Protein AF-A0A4Y2J136-F1 (afdb_monomer)

Foldseek 3Di:
DLVLLVVLLVVLVVLCVVQVQQDEEEEDAAQDDPDPDRQWDDDDNYTYGYPNCLVVNQVNLVVVLVVCVVPVVPDDPVSLVSSLVSNCSSPVPPVVSVVVD

Secondary structure (DSSP, 8-state):
-HHHHHHHHHHHHHHHHH-TT--EEEEE---S--SS--SEEEETTEEEEEHHHHHHHHHHHHHHHHHHHHSGGGS-HHHHHHHHHHHHHH-TT-HHHHTT-

Mean predicted aligned error: 3.88 Å

Structure (mmCIF, N/CA/C/O backbone):
data_AF-A0A4Y2J136-F1
#
_entry.id   AF-A0A4Y2J136-F1
#
loop_
_atom_site.group_PDB
_atom_site.id
_atom_site.type_symbol
_atom_site.label_atom_id
_atom_site.label_alt_id
_atom_site.label_comp_id
_atom_site.label_asym_id
_atom_site.label_entity_id
_atom_site.label_seq_id
_atom_site.pdbx_PDB_ins_code
_atom_site.Cartn_x
_atom_site.Cartn_y
_atom_site.Cartn_z
_atom_site.occupancy
_atom_site.B_iso_or_equiv
_atom_site.auth_seq_id
_atom_site.auth_comp_id
_atom_site.auth_asym_id
_atom_site.auth_atom_id
_atom_site.pdbx_PDB_model_num
ATOM 1 N N . MET A 1 1 ? 10.519 14.063 6.688 1.00 60.16 1 MET A N 1
ATOM 2 C CA . MET A 1 1 ? 10.339 12.630 6.364 1.00 60.16 1 MET A CA 1
ATOM 3 C C . MET A 1 1 ? 8.888 12.340 6.011 1.00 60.16 1 MET A C 1
ATOM 5 O O . MET A 1 1 ? 8.646 11.793 4.947 1.00 60.16 1 MET A O 1
ATOM 9 N N . ASP A 1 2 ? 7.937 12.809 6.817 1.00 79.25 2 ASP A N 1
ATOM 10 C CA . ASP A 1 2 ? 6.490 12.619 6.615 1.00 79.25 2 ASP A CA 1
ATOM 11 C C . ASP A 1 2 ? 5.964 13.028 5.230 1.00 79.25 2 ASP A C 1
ATOM 13 O O . ASP A 1 2 ? 5.236 12.264 4.609 1.00 79.25 2 ASP A O 1
ATOM 17 N N . VAL A 1 3 ? 6.395 14.180 4.702 1.00 86.69 3 VAL A N 1
ATOM 18 C CA . VAL A 1 3 ? 5.955 14.679 3.381 1.00 86.69 3 VAL A CA 1
ATOM 19 C C . VAL A 1 3 ? 6.384 13.749 2.237 1.00 86.69 3 VAL A C 1
ATOM 21 O O . VAL A 1 3 ? 5.652 13.583 1.265 1.00 86.69 3 VAL A O 1
ATOM 24 N N . LEU A 1 4 ? 7.561 13.119 2.344 1.00 90.44 4 LEU A N 1
ATOM 25 C CA . LEU A 1 4 ? 8.043 12.177 1.332 1.00 90.44 4 LEU A CA 1
ATOM 26 C C . LEU A 1 4 ? 7.236 10.877 1.376 1.00 90.44 4 LEU A C 1
ATOM 28 O O . LEU A 1 4 ? 6.783 10.416 0.336 1.00 90.44 4 LEU A O 1
ATOM 32 N N . ALA A 1 5 ? 7.015 10.321 2.569 1.00 93.50 5 ALA A N 1
ATOM 33 C CA . ALA A 1 5 ? 6.209 9.112 2.733 1.00 93.50 5 ALA A CA 1
ATOM 34 C C . ALA A 1 5 ? 4.770 9.318 2.233 1.00 93.50 5 ALA A C 1
ATOM 36 O O . ALA A 1 5 ? 4.237 8.470 1.524 1.00 93.50 5 ALA A O 1
ATOM 37 N N . GLU A 1 6 ? 4.165 10.468 2.534 1.00 93.69 6 GLU A N 1
ATOM 38 C CA . GLU A 1 6 ? 2.833 10.834 2.044 1.00 93.69 6 GLU A CA 1
ATOM 39 C C . GLU A 1 6 ? 2.777 10.920 0.516 1.00 93.69 6 GLU A C 1
ATOM 41 O O . GLU A 1 6 ? 1.857 10.385 -0.103 1.00 93.69 6 GLU A O 1
ATOM 46 N N . ARG A 1 7 ? 3.796 11.525 -0.105 1.00 93.88 7 ARG A N 1
ATOM 47 C CA . ARG A 1 7 ? 3.909 11.582 -1.565 1.00 93.88 7 ARG A CA 1
ATOM 48 C C . ARG A 1 7 ? 4.058 10.192 -2.187 1.00 93.88 7 ARG A C 1
ATOM 50 O O . ARG A 1 7 ? 3.373 9.903 -3.159 1.00 93.88 7 ARG A O 1
ATOM 57 N N . ILE A 1 8 ? 4.895 9.327 -1.614 1.00 95.50 8 ILE A N 1
ATOM 58 C CA . ILE A 1 8 ? 5.087 7.953 -2.110 1.00 95.50 8 ILE A CA 1
ATOM 59 C C . ILE A 1 8 ? 3.781 7.159 -2.018 1.00 95.50 8 ILE A C 1
ATOM 61 O O . ILE A 1 8 ? 3.407 6.475 -2.965 1.00 95.50 8 ILE A O 1
ATOM 65 N N . LEU A 1 9 ? 3.049 7.285 -0.910 1.00 96.00 9 LEU A N 1
ATOM 66 C CA . LEU A 1 9 ? 1.736 6.657 -0.747 1.00 96.00 9 LEU A CA 1
ATOM 67 C C . LEU A 1 9 ? 0.718 7.154 -1.778 1.00 96.00 9 LEU A C 1
ATOM 69 O O . LEU A 1 9 ? -0.075 6.367 -2.300 1.00 96.00 9 LEU A O 1
ATOM 73 N N . LEU A 1 10 ? 0.742 8.453 -2.082 1.00 95.00 10 LEU A N 1
ATOM 74 C CA . LEU A 1 10 ? -0.097 9.040 -3.119 1.00 95.00 10 LEU A CA 1
ATOM 75 C C . LEU A 1 10 ? 0.262 8.488 -4.505 1.00 95.00 10 LEU A C 1
ATOM 77 O O . LEU A 1 10 ? -0.642 8.122 -5.255 1.00 95.00 10 LEU A O 1
ATOM 81 N N . ASP A 1 11 ? 1.550 8.392 -4.828 1.00 95.56 11 ASP A N 1
ATOM 82 C CA . ASP A 1 11 ? 2.034 7.838 -6.095 1.00 95.56 11 ASP A CA 1
ATOM 83 C C . ASP A 1 11 ? 1.672 6.349 -6.229 1.00 95.56 11 ASP A C 1
ATOM 85 O O . ASP A 1 11 ? 1.158 5.932 -7.271 1.00 95.56 11 ASP A O 1
ATOM 89 N N . LEU A 1 12 ? 1.818 5.569 -5.151 1.00 95.94 12 LEU A N 1
ATOM 90 C CA . LEU A 1 12 ? 1.413 4.162 -5.083 1.00 95.94 12 LEU A CA 1
ATOM 91 C C . LEU A 1 12 ? -0.084 4.014 -5.381 1.00 95.94 12 LEU A C 1
ATOM 93 O O . LEU A 1 12 ? -0.484 3.282 -6.285 1.00 95.94 12 LEU A O 1
ATOM 97 N N . ARG A 1 13 ? -0.925 4.782 -4.680 1.00 95.38 13 ARG A N 1
ATOM 98 C CA . ARG A 1 13 ? -2.379 4.791 -4.891 1.00 95.38 13 ARG A CA 1
ATOM 99 C C . ARG A 1 13 ? -2.758 5.208 -6.310 1.00 95.38 13 ARG A C 1
ATOM 101 O O . ARG A 1 13 ? -3.650 4.613 -6.909 1.00 95.38 13 ARG A O 1
ATOM 108 N N . ASN A 1 14 ? -2.115 6.245 -6.838 1.00 95.69 14 ASN A N 1
ATOM 109 C CA . ASN A 1 14 ? -2.383 6.729 -8.188 1.00 95.69 14 ASN A CA 1
ATOM 110 C C . ASN A 1 14 ? -2.001 5.691 -9.244 1.00 95.69 14 ASN A C 1
ATOM 112 O O . ASN A 1 14 ? -2.662 5.625 -10.274 1.00 95.69 14 ASN A O 1
ATOM 116 N N . THR A 1 15 ? -0.978 4.879 -8.986 1.00 96.06 15 THR A N 1
ATOM 117 C CA . THR A 1 15 ? -0.578 3.781 -9.873 1.00 96.06 15 THR A CA 1
ATOM 118 C C . THR A 1 15 ? -1.662 2.705 -9.918 1.00 96.06 15 THR A C 1
ATOM 120 O O . THR A 1 15 ? -2.146 2.407 -11.004 1.00 96.06 15 THR A O 1
ATOM 123 N N . PHE A 1 16 ? -2.178 2.260 -8.765 1.00 95.19 16 PHE A N 1
ATOM 124 C CA . PHE A 1 16 ? -3.338 1.353 -8.712 1.00 95.19 16 PHE A CA 1
ATOM 125 C C . PHE A 1 16 ? -4.603 1.924 -9.371 1.00 95.19 16 PHE A C 1
ATOM 127 O O . PHE A 1 16 ? -5.367 1.191 -9.989 1.00 95.19 16 PHE A O 1
ATOM 134 N N . LYS A 1 17 ? -4.851 3.238 -9.256 1.00 95.00 17 LYS A N 1
ATOM 135 C CA . LYS A 1 17 ? -5.990 3.880 -9.939 1.00 95.00 17 LYS A CA 1
ATOM 136 C C . LYS A 1 17 ? -5.805 3.930 -11.464 1.00 95.00 17 LYS A C 1
ATOM 138 O O . LYS A 1 17 ? -6.798 3.916 -12.184 1.00 95.00 17 LYS A O 1
ATOM 143 N N . LYS A 1 18 ? -4.564 4.051 -11.948 1.00 96.81 18 LYS A N 1
ATOM 144 C CA . LYS A 1 18 ? -4.236 4.131 -13.382 1.00 96.81 18 LYS A CA 1
ATOM 145 C C . LYS A 1 18 ? -4.230 2.764 -14.051 1.00 96.81 18 LYS A C 1
ATOM 147 O O . LYS A 1 18 ? -4.694 2.665 -15.182 1.00 96.81 18 LYS A O 1
ATOM 152 N N . ASP A 1 19 ? -3.709 1.754 -13.365 1.00 97.06 19 ASP A N 1
ATOM 153 C CA . ASP A 1 19 ? -3.651 0.384 -13.853 1.00 97.06 19 ASP A CA 1
ATOM 154 C C . ASP A 1 19 ? -4.427 -0.554 -12.911 1.00 97.06 19 ASP A C 1
ATOM 156 O O . ASP A 1 19 ? -3.897 -0.990 -11.887 1.00 97.06 19 ASP A O 1
ATOM 160 N N . PRO A 1 20 ? -5.698 -0.859 -13.229 1.00 95.88 20 PRO A N 1
ATOM 161 C CA . PRO A 1 20 ? -6.515 -1.769 -12.433 1.00 95.88 20 PRO A CA 1
ATOM 162 C C . PRO A 1 20 ? -6.164 -3.248 -12.655 1.00 95.88 20 PRO A C 1
ATOM 164 O O . PRO A 1 20 ? -6.754 -4.099 -11.994 1.00 95.88 20 PRO A O 1
ATOM 167 N N . LEU A 1 21 ? -5.262 -3.565 -13.591 1.00 97.38 21 LEU A N 1
ATOM 168 C CA . LEU A 1 21 ? -4.863 -4.936 -13.913 1.00 97.38 21 LEU A CA 1
ATOM 169 C C . LEU A 1 21 ? -3.637 -5.397 -13.119 1.00 97.38 21 LEU A C 1
ATOM 171 O O . LEU A 1 21 ? -3.165 -6.503 -13.363 1.00 97.38 21 LEU A O 1
ATOM 175 N N . ILE A 1 22 ? -3.140 -4.580 -12.181 1.00 97.62 22 ILE A N 1
ATOM 176 C CA . ILE A 1 22 ? -1.980 -4.930 -11.361 1.00 97.62 22 ILE A CA 1
ATOM 177 C C . ILE A 1 22 ? -2.210 -6.260 -10.639 1.00 97.62 22 ILE A C 1
ATOM 179 O O . ILE A 1 22 ? -3.177 -6.402 -9.887 1.00 97.62 22 ILE A O 1
ATOM 183 N N . ASP A 1 23 ? -1.296 -7.207 -10.844 1.00 96.75 23 ASP A N 1
ATOM 184 C CA . ASP A 1 23 ? -1.389 -8.578 -10.337 1.00 96.75 23 ASP A CA 1
ATOM 185 C C . ASP A 1 23 ? -0.301 -8.934 -9.312 1.00 96.75 23 ASP A C 1
ATOM 187 O O . ASP A 1 23 ? -0.455 -9.906 -8.571 1.00 96.75 23 ASP A O 1
ATOM 191 N N . GLU A 1 24 ? 0.755 -8.124 -9.210 1.00 96.69 24 GLU A N 1
ATOM 192 C CA . GLU A 1 24 ? 1.911 -8.407 -8.359 1.00 96.69 24 GLU A CA 1
ATOM 193 C C . GLU A 1 24 ? 2.471 -7.142 -7.693 1.00 96.69 24 GLU A C 1
ATOM 195 O O . GLU A 1 24 ? 2.556 -6.075 -8.311 1.00 96.69 24 GLU A O 1
ATOM 200 N N . PHE A 1 25 ? 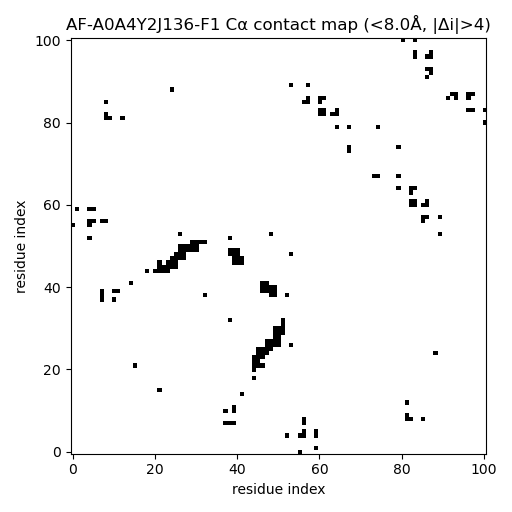2.878 -7.282 -6.427 1.00 97.31 25 PHE A N 1
ATOM 201 C CA . PHE A 1 25 ? 3.596 -6.273 -5.649 1.00 97.31 25 PHE A CA 1
ATOM 202 C C . PHE A 1 25 ? 4.919 -6.855 -5.139 1.00 97.31 25 PHE A C 1
ATOM 204 O O . PHE A 1 25 ? 4.907 -7.926 -4.536 1.00 97.31 25 PHE A O 1
ATOM 211 N N . ASP A 1 26 ? 6.027 -6.129 -5.314 1.00 96.69 26 ASP A N 1
ATOM 212 C CA . ASP A 1 26 ? 7.353 -6.543 -4.829 1.00 96.69 26 ASP A CA 1
ATOM 213 C C . ASP A 1 26 ? 8.153 -5.381 -4.195 1.00 96.69 26 ASP A C 1
ATOM 215 O O . ASP A 1 26 ? 7.788 -4.202 -4.288 1.00 96.69 26 ASP A O 1
ATOM 219 N N . VAL A 1 27 ? 9.270 -5.700 -3.541 1.00 96.19 27 VAL A N 1
ATOM 220 C CA . VAL A 1 27 ? 10.246 -4.739 -3.016 1.00 96.19 27 VAL A CA 1
ATOM 221 C C . VAL A 1 27 ? 11.585 -4.930 -3.725 1.00 96.19 27 VAL A C 1
ATOM 223 O O . VAL A 1 27 ? 12.255 -5.950 -3.577 1.00 96.19 27 VAL A O 1
ATOM 226 N N . LEU A 1 28 ? 12.016 -3.913 -4.472 1.00 94.62 28 LEU A N 1
ATOM 227 C CA . LEU A 1 28 ? 13.282 -3.946 -5.199 1.00 94.62 28 LEU A CA 1
ATOM 228 C C . LEU A 1 28 ? 14.458 -3.624 -4.265 1.00 94.62 28 LEU A C 1
ATOM 230 O O . LEU A 1 28 ? 14.404 -2.606 -3.567 1.00 94.62 28 LEU A O 1
ATOM 234 N N . PRO A 1 29 ? 15.557 -4.405 -4.300 1.00 92.12 29 PRO A N 1
ATOM 235 C CA . PRO A 1 29 ? 16.730 -4.204 -3.449 1.00 92.12 29 PRO A CA 1
ATOM 236 C C . PRO A 1 29 ? 17.579 -3.016 -3.935 1.00 92.12 29 PRO A C 1
ATOM 238 O O . PRO A 1 29 ? 18.678 -3.170 -4.466 1.00 92.12 29 PRO A O 1
ATOM 241 N N . VAL A 1 30 ? 17.047 -1.806 -3.771 1.00 89.31 30 VAL A N 1
ATOM 242 C CA . VAL A 1 30 ? 17.706 -0.534 -4.082 1.00 89.31 30 VAL A CA 1
ATOM 243 C C . VAL A 1 30 ? 17.980 0.182 -2.765 1.00 89.31 30 VAL A C 1
ATOM 245 O O . VAL A 1 30 ? 17.062 0.660 -2.100 1.00 89.31 30 VAL A O 1
ATOM 248 N N . HIS A 1 31 ? 19.255 0.237 -2.380 1.00 76.62 31 HIS A N 1
ATOM 249 C CA . HIS A 1 31 ? 19.665 0.697 -1.049 1.00 76.62 31 HIS A CA 1
ATOM 250 C C . HIS A 1 31 ? 19.784 2.221 -0.911 1.00 76.62 31 HIS A C 1
ATOM 252 O O . HIS A 1 31 ? 19.730 2.732 0.205 1.00 76.62 31 HIS A O 1
ATOM 258 N N . GLU A 1 32 ? 19.914 2.959 -2.017 1.00 75.25 32 GLU A N 1
ATOM 259 C CA . GLU A 1 32 ? 20.029 4.421 -2.007 1.00 75.25 32 GLU A CA 1
ATOM 260 C C . GLU A 1 32 ? 19.231 5.049 -3.151 1.00 75.25 32 GLU A C 1
ATOM 262 O O . GLU A 1 32 ? 19.163 4.505 -4.255 1.00 75.25 32 GLU A O 1
ATOM 267 N N . SER A 1 33 ? 18.655 6.230 -2.907 1.00 74.62 33 SER A N 1
ATOM 268 C CA . SER A 1 33 ? 17.960 6.986 -3.946 1.00 74.62 33 SER A CA 1
ATOM 269 C C . SER A 1 33 ? 18.978 7.527 -4.955 1.00 74.62 33 SER A C 1
ATOM 271 O O . SER A 1 33 ? 19.630 8.545 -4.716 1.00 74.62 33 SER A O 1
ATOM 273 N N . VAL A 1 34 ? 19.109 6.865 -6.104 1.00 68.00 34 VAL A N 1
ATOM 274 C CA . VAL A 1 34 ? 20.108 7.225 -7.131 1.00 68.00 34 VAL A CA 1
ATOM 275 C C . VAL A 1 34 ? 19.719 8.511 -7.892 1.00 68.00 34 VAL A C 1
ATOM 277 O O . VAL A 1 34 ? 20.515 9.072 -8.641 1.00 68.00 34 VAL A O 1
ATOM 280 N N . SER A 1 35 ? 18.486 9.014 -7.725 1.00 68.44 35 SER A N 1
ATOM 281 C CA . SER A 1 35 ? 17.992 10.239 -8.379 1.00 68.44 35 SER A CA 1
ATOM 282 C C . SER A 1 35 ? 16.701 10.772 -7.734 1.00 68.44 35 SER A C 1
ATOM 284 O O . SER A 1 35 ? 16.096 10.095 -6.910 1.00 68.44 35 SER A O 1
ATOM 286 N N . ASN A 1 36 ? 16.219 11.948 -8.162 1.00 74.44 36 ASN A N 1
ATOM 287 C CA . ASN A 1 36 ? 14.899 12.508 -7.803 1.00 74.44 36 ASN A CA 1
ATOM 288 C C . ASN A 1 36 ? 13.711 11.745 -8.445 1.00 74.44 36 ASN A C 1
ATOM 290 O O . ASN A 1 36 ? 12.727 12.355 -8.871 1.00 74.44 36 ASN A O 1
ATOM 294 N N . LYS A 1 37 ? 13.811 10.420 -8.575 1.00 81.12 37 LYS A N 1
ATOM 295 C CA . LYS A 1 37 ? 12.754 9.567 -9.125 1.00 81.12 37 LYS A CA 1
ATOM 296 C C . LYS A 1 37 ? 11.825 9.080 -8.016 1.00 81.12 37 LYS A C 1
ATOM 298 O O . LYS A 1 37 ? 12.208 8.997 -6.853 1.00 81.12 37 LYS A O 1
ATOM 303 N N . CYS A 1 38 ? 10.579 8.804 -8.389 1.00 87.31 38 CYS A N 1
ATOM 304 C CA . CYS A 1 38 ? 9.622 8.177 -7.489 1.00 87.31 38 CYS A CA 1
ATOM 305 C C . CYS A 1 38 ? 10.068 6.726 -7.223 1.00 87.31 38 CYS A C 1
ATOM 307 O O . CYS A 1 38 ? 10.366 6.034 -8.196 1.00 87.31 38 CYS A O 1
ATOM 309 N N . PRO A 1 39 ? 10.093 6.254 -5.962 1.00 93.88 39 PRO A N 1
ATOM 310 C CA . PRO A 1 39 ? 10.452 4.870 -5.640 1.00 93.88 39 PRO A CA 1
ATOM 311 C C . PRO A 1 39 ? 9.351 3.855 -5.971 1.00 93.88 39 PRO A C 1
ATOM 313 O O . PRO A 1 39 ? 9.533 2.668 -5.72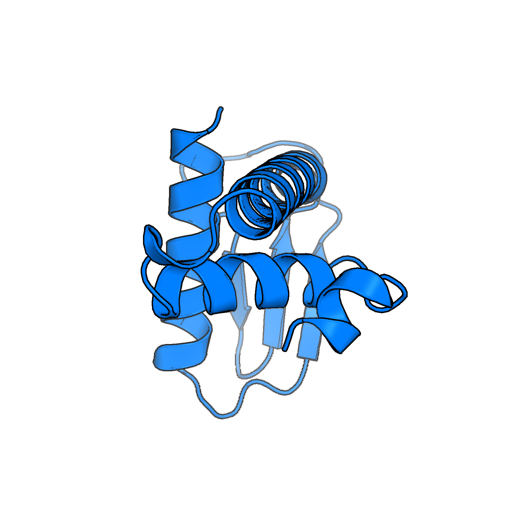6 1.00 93.88 39 PRO A O 1
ATOM 316 N N . VAL A 1 40 ? 8.199 4.311 -6.474 1.00 95.94 40 VAL A N 1
ATOM 317 C CA . VAL A 1 40 ? 7.139 3.449 -7.001 1.00 95.94 40 VAL A CA 1
ATOM 318 C C . VAL A 1 40 ? 7.485 3.111 -8.446 1.00 95.94 40 VAL A C 1
ATOM 320 O O . VAL A 1 40 ? 7.411 3.970 -9.328 1.00 95.94 40 VAL A O 1
ATOM 323 N N . ILE A 1 41 ? 7.866 1.861 -8.680 1.00 95.62 41 ILE A N 1
ATOM 324 C CA . ILE A 1 41 ? 8.191 1.330 -10.000 1.00 95.62 41 ILE A CA 1
ATOM 325 C C . ILE A 1 41 ? 6.970 0.589 -10.531 1.00 95.62 41 ILE A C 1
ATOM 327 O O . ILE A 1 41 ? 6.406 -0.255 -9.844 1.00 95.62 41 ILE A O 1
ATOM 331 N N . HIS A 1 42 ? 6.555 0.909 -11.752 1.00 96.62 42 HIS A N 1
ATOM 332 C CA . HIS A 1 42 ? 5.444 0.254 -12.437 1.00 96.62 42 HIS A CA 1
ATOM 333 C C . HIS A 1 42 ? 5.916 -0.189 -13.817 1.00 96.62 42 HIS A C 1
ATOM 335 O O . HIS A 1 42 ? 6.399 0.635 -14.597 1.00 96.62 42 HIS A O 1
ATOM 341 N N . VAL A 1 43 ? 5.836 -1.493 -14.079 1.00 95.56 43 VAL A N 1
ATOM 342 C CA . VAL A 1 43 ? 6.225 -2.116 -15.351 1.00 95.56 43 VAL A CA 1
ATOM 343 C C 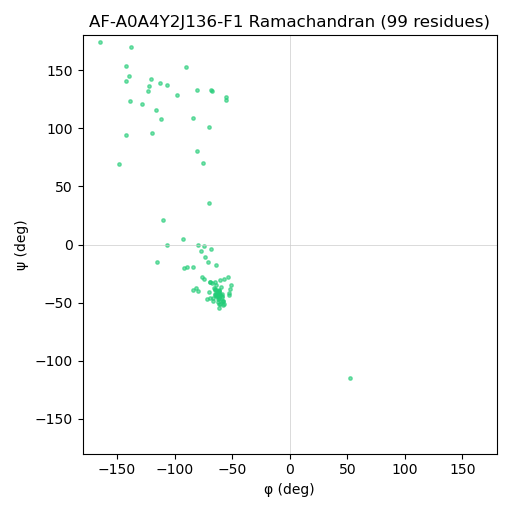. VAL A 1 43 ? 5.177 -3.167 -15.695 1.00 95.56 43 VAL A C 1
ATOM 345 O O . VAL A 1 43 ? 4.924 -4.074 -14.904 1.00 95.56 43 VAL A O 1
ATOM 348 N N . ASP A 1 44 ? 4.567 -3.038 -16.873 1.00 95.12 44 ASP A N 1
ATOM 349 C CA . ASP A 1 44 ? 3.400 -3.821 -17.292 1.00 95.12 44 ASP A CA 1
ATOM 350 C C . ASP A 1 44 ? 2.281 -3.762 -16.236 1.00 95.12 44 ASP A C 1
ATOM 352 O O . ASP A 1 44 ? 1.767 -2.681 -15.971 1.00 95.12 44 ASP A O 1
ATOM 356 N N . HIS A 1 45 ? 1.938 -4.890 -15.611 1.00 96.81 45 HIS A N 1
ATOM 357 C CA . HIS A 1 45 ? 0.943 -5.003 -14.535 1.00 96.81 45 HIS A CA 1
ATOM 358 C C . HIS A 1 45 ? 1.578 -5.309 -13.172 1.00 96.81 45 HIS A C 1
ATOM 360 O O . HIS A 1 45 ? 0.928 -5.801 -12.255 1.00 96.81 45 HIS A O 1
ATOM 366 N N . LYS A 1 46 ? 2.868 -5.010 -13.018 1.00 97.38 46 LYS A N 1
ATOM 367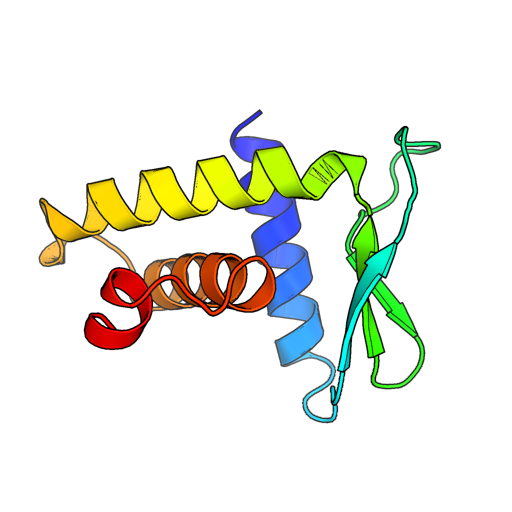 C CA . LYS A 1 46 ? 3.604 -5.233 -11.773 1.00 97.38 46 LYS A CA 1
ATOM 368 C C . LYS A 1 46 ? 3.985 -3.908 -11.157 1.00 97.38 46 LYS A C 1
ATOM 370 O O . LYS A 1 46 ? 4.417 -2.982 -11.852 1.00 97.38 46 LYS A O 1
ATOM 375 N N . ILE A 1 47 ? 3.852 -3.828 -9.843 1.00 97.56 47 ILE A N 1
ATOM 376 C CA . ILE A 1 47 ? 4.262 -2.662 -9.075 1.00 97.56 47 ILE A CA 1
ATOM 377 C C . ILE A 1 47 ? 5.319 -3.068 -8.055 1.00 97.56 47 ILE A C 1
ATOM 379 O O . ILE A 1 47 ? 5.256 -4.143 -7.470 1.00 97.56 47 ILE A O 1
ATOM 383 N N . ALA A 1 48 ? 6.300 -2.209 -7.824 1.00 96.88 48 ALA A N 1
ATOM 384 C CA . ALA A 1 48 ? 7.291 -2.443 -6.794 1.00 96.88 48 ALA A CA 1
ATOM 385 C C . ALA A 1 48 ? 7.680 -1.158 -6.069 1.00 96.88 48 ALA A C 1
ATOM 387 O O . ALA A 1 48 ? 7.587 -0.059 -6.623 1.00 96.88 48 ALA A O 1
ATOM 388 N N . LEU A 1 49 ? 8.125 -1.302 -4.823 1.00 96.62 49 LEU A N 1
ATOM 389 C CA . LEU A 1 49 ? 8.748 -0.225 -4.056 1.00 96.62 49 LEU A CA 1
ATOM 390 C C . LEU A 1 49 ? 10.252 -0.450 -3.948 1.00 96.62 49 LEU A C 1
ATOM 392 O O . LEU A 1 49 ? 10.704 -1.552 -3.662 1.00 96.62 49 LEU A O 1
ATOM 396 N N . GLU A 1 50 ? 11.039 0.605 -4.111 1.00 95.38 50 GLU 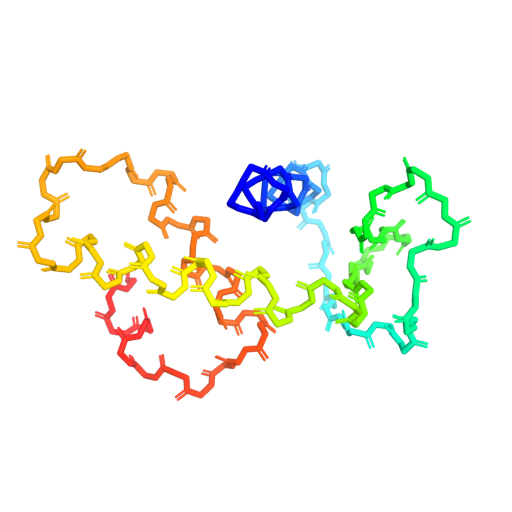A N 1
ATOM 397 C CA . GLU A 1 50 ? 12.463 0.561 -3.769 1.00 95.38 50 GLU A CA 1
ATOM 398 C C . GLU A 1 50 ? 12.660 0.429 -2.242 1.00 95.38 50 GLU A C 1
ATOM 400 O O . GLU A 1 50 ? 12.057 1.175 -1.461 1.00 95.38 50 GLU A O 1
ATOM 405 N N . ASP A 1 51 ? 13.525 -0.496 -1.812 1.00 94.81 51 ASP A N 1
ATOM 406 C CA . ASP A 1 51 ? 13.744 -0.879 -0.404 1.00 94.81 51 ASP A CA 1
ATOM 407 C C . ASP A 1 51 ? 14.035 0.310 0.526 1.00 94.81 51 ASP A C 1
ATOM 409 O O . ASP A 1 51 ? 13.454 0.416 1.611 1.00 94.81 51 ASP A O 1
ATOM 413 N N . TRP A 1 52 ? 14.849 1.274 0.078 1.00 93.31 52 TRP A N 1
ATOM 414 C CA . TRP A 1 52 ? 15.213 2.447 0.882 1.00 93.31 52 TRP A CA 1
ATOM 415 C C . TRP A 1 52 ? 13.999 3.220 1.423 1.00 93.31 52 TRP A C 1
ATOM 417 O O . TRP A 1 52 ? 14.087 3.851 2.481 1.00 93.31 52 TRP A O 1
ATOM 427 N N . CYS A 1 53 ? 12.853 3.184 0.730 1.00 93.69 53 CYS A N 1
ATOM 428 C CA . CYS A 1 53 ? 11.656 3.911 1.145 1.00 93.69 53 CYS A CA 1
ATOM 429 C C . CYS A 1 53 ? 10.706 3.084 2.025 1.00 93.69 53 CYS A C 1
ATOM 431 O O . CYS A 1 53 ? 9.913 3.670 2.771 1.00 93.69 53 CYS A O 1
ATOM 433 N N . VAL A 1 54 ? 10.806 1.749 1.998 1.00 95.44 54 VAL A N 1
ATOM 434 C CA . VAL A 1 54 ? 9.838 0.822 2.611 1.00 95.44 54 VAL A CA 1
ATOM 435 C C . VAL A 1 54 ? 9.676 1.094 4.098 1.00 95.44 54 VAL A C 1
ATOM 437 O O . VAL A 1 54 ? 8.560 1.317 4.570 1.00 95.44 54 VAL A O 1
ATOM 440 N N . LYS A 1 55 ? 10.783 1.175 4.846 1.00 94.38 55 LYS A N 1
ATOM 441 C CA . LYS A 1 55 ? 10.741 1.453 6.291 1.00 94.38 55 LYS A CA 1
ATOM 442 C C . LYS A 1 55 ? 10.052 2.784 6.598 1.00 94.38 55 LYS A C 1
ATOM 444 O O . LYS A 1 55 ? 9.266 2.871 7.542 1.00 94.38 55 LYS A O 1
ATOM 449 N N . HIS A 1 56 ? 10.339 3.823 5.817 1.00 93.31 56 HIS A N 1
ATOM 450 C CA . HIS A 1 56 ? 9.777 5.156 6.029 1.00 93.31 56 HIS A CA 1
ATOM 451 C C . HIS A 1 56 ? 8.277 5.198 5.725 1.00 93.31 56 HIS A C 1
ATOM 453 O O . HIS A 1 56 ? 7.506 5.723 6.531 1.00 93.31 56 HIS A O 1
ATOM 459 N N . VAL A 1 57 ? 7.866 4.608 4.600 1.00 96.06 57 VAL A N 1
ATOM 460 C CA . VAL A 1 57 ? 6.461 4.494 4.187 1.00 96.06 57 VAL A CA 1
ATOM 461 C C . VAL A 1 57 ? 5.669 3.671 5.198 1.00 96.06 57 VAL A C 1
ATOM 463 O O . VAL A 1 57 ? 4.614 4.115 5.657 1.00 96.06 57 VAL A O 1
ATOM 466 N N . TYR A 1 58 ? 6.205 2.519 5.606 1.00 97.12 58 TYR A N 1
ATOM 467 C CA . TYR A 1 58 ? 5.563 1.623 6.561 1.00 97.12 58 TYR A CA 1
ATOM 468 C C . TYR A 1 58 ? 5.345 2.297 7.917 1.00 97.12 58 TYR A C 1
ATOM 470 O O . TYR A 1 58 ? 4.220 2.336 8.413 1.00 97.12 58 TYR A O 1
ATOM 478 N N . VAL A 1 59 ? 6.390 2.898 8.504 1.00 96.50 59 VAL A N 1
ATOM 479 C CA . VAL A 1 59 ? 6.281 3.581 9.806 1.00 96.50 59 VAL A CA 1
ATOM 480 C C . VAL A 1 59 ? 5.302 4.753 9.737 1.00 96.50 59 VAL A C 1
ATOM 482 O O . VAL A 1 59 ? 4.494 4.926 10.654 1.00 96.50 59 VAL A O 1
ATOM 485 N N . TYR A 1 60 ? 5.323 5.533 8.652 1.00 96.44 60 TYR A N 1
ATOM 486 C CA . TYR A 1 60 ? 4.373 6.627 8.462 1.00 96.44 60 TYR A CA 1
ATOM 487 C C . TYR A 1 60 ? 2.932 6.103 8.408 1.00 96.44 60 TYR A C 1
ATOM 489 O O . TYR A 1 60 ? 2.108 6.523 9.224 1.00 96.44 60 TYR A O 1
ATOM 497 N N . ALA A 1 61 ? 2.634 5.144 7.525 1.00 96.75 61 ALA A N 1
ATOM 498 C CA . ALA A 1 61 ? 1.294 4.574 7.382 1.00 96.75 61 ALA A CA 1
ATOM 499 C C . ALA A 1 61 ? 0.799 3.948 8.696 1.00 96.75 61 ALA A C 1
ATOM 501 O O . ALA A 1 61 ? -0.319 4.226 9.138 1.00 96.75 61 ALA A O 1
ATOM 502 N N . TYR A 1 62 ? 1.662 3.189 9.378 1.00 96.06 62 TYR A N 1
ATOM 503 C CA . TYR A 1 62 ? 1.363 2.574 10.670 1.00 96.06 62 TYR A CA 1
ATOM 504 C C . TYR A 1 62 ? 1.048 3.632 11.740 1.00 96.06 62 TYR A C 1
ATOM 506 O O . TYR A 1 62 ? 0.037 3.538 12.439 1.00 96.06 62 TYR A O 1
ATOM 514 N N . SER A 1 63 ? 1.849 4.701 11.831 1.00 95.25 63 SER A N 1
ATOM 515 C CA . SER A 1 63 ? 1.612 5.794 12.787 1.00 95.25 63 SER A CA 1
ATOM 516 C C . SER A 1 63 ? 0.269 6.500 12.550 1.00 95.25 63 SER A C 1
ATOM 518 O O . SER A 1 63 ? -0.462 6.790 13.504 1.00 95.25 63 SER A O 1
ATOM 520 N N . LYS A 1 64 ? -0.098 6.718 11.280 1.00 95.19 64 LYS A N 1
ATOM 521 C CA . LYS A 1 64 ? -1.363 7.349 10.889 1.00 95.19 64 LYS A CA 1
ATOM 522 C C . LYS A 1 64 ? -2.560 6.445 11.165 1.00 95.19 64 LYS A C 1
ATOM 524 O O . LYS A 1 64 ? -3.552 6.923 11.713 1.00 95.19 64 LYS A O 1
ATOM 529 N N . PHE A 1 65 ? -2.446 5.145 10.899 1.00 95.56 65 PHE A N 1
ATOM 530 C CA . PHE A 1 65 ? -3.471 4.161 11.249 1.00 95.56 65 PHE A CA 1
ATOM 531 C C . PHE A 1 65 ? -3.755 4.125 12.762 1.00 95.56 65 PHE A C 1
ATOM 533 O O . PHE A 1 65 ? -4.911 4.170 13.186 1.00 95.56 65 PHE A O 1
ATOM 540 N N . PHE A 1 66 ? -2.725 4.131 13.614 1.00 92.81 66 PHE A N 1
ATOM 541 C CA . PHE A 1 66 ? -2.942 4.169 15.067 1.00 92.81 66 PHE A CA 1
ATOM 542 C C . PHE A 1 66 ? -3.499 5.510 15.559 1.00 92.81 66 PHE A C 1
ATOM 544 O O . PHE A 1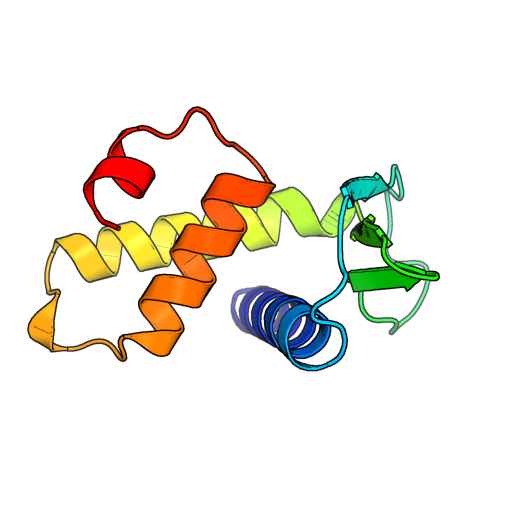 66 ? -4.269 5.539 16.524 1.00 92.81 66 PHE A O 1
ATOM 551 N N . ALA A 1 67 ? -3.145 6.620 14.907 1.00 92.06 67 ALA A N 1
ATOM 552 C CA . ALA A 1 67 ? -3.759 7.916 15.183 1.00 92.06 67 ALA A CA 1
ATOM 553 C C . ALA A 1 67 ? -5.252 7.9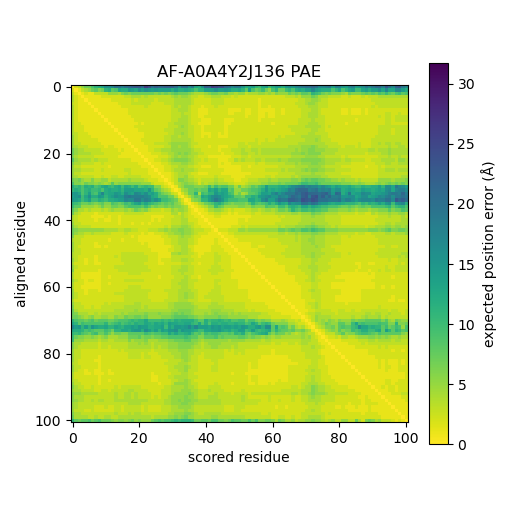20 14.809 1.00 92.06 67 ALA A C 1
ATOM 555 O O . ALA A 1 67 ? -6.075 8.385 15.601 1.00 92.06 67 ALA A O 1
ATOM 556 N N . TRP A 1 68 ? -5.599 7.336 13.656 1.00 93.12 68 TRP A N 1
ATOM 557 C CA . TRP A 1 68 ? -6.979 7.127 13.215 1.00 93.12 68 TRP A CA 1
ATOM 558 C C . TRP A 1 68 ? -7.781 6.300 14.211 1.00 93.12 68 TRP A C 1
ATOM 560 O O . TRP A 1 68 ? -8.845 6.733 14.644 1.00 93.12 68 TRP A O 1
ATOM 570 N N . ARG A 1 69 ? -7.239 5.163 14.661 1.00 89.44 69 ARG A N 1
ATOM 571 C CA . ARG A 1 69 ? -7.927 4.249 15.587 1.00 89.44 69 ARG A CA 1
ATOM 572 C C . ARG A 1 69 ? -8.349 4.928 16.895 1.00 89.44 69 ARG A C 1
ATOM 574 O O . ARG A 1 69 ? -9.354 4.557 17.489 1.00 89.44 69 ARG A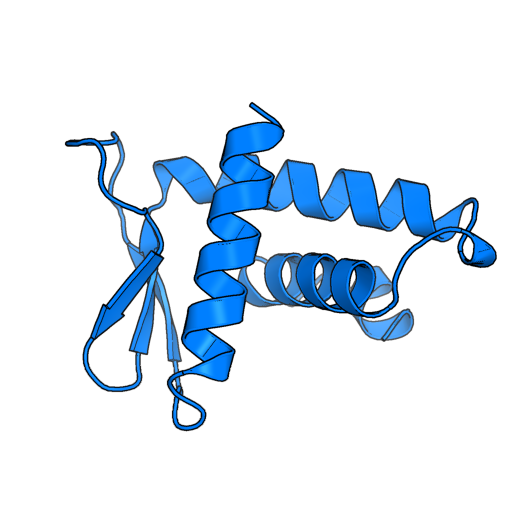 O 1
ATOM 581 N N . LYS A 1 70 ? -7.604 5.947 17.339 1.00 89.19 70 LYS A N 1
ATOM 582 C CA . LYS A 1 70 ? -7.949 6.749 18.526 1.00 89.19 70 LYS A CA 1
ATOM 583 C C . LYS A 1 70 ? -9.079 7.753 18.265 1.00 89.19 70 LYS A C 1
ATOM 585 O O . LYS A 1 70 ? -9.752 8.149 19.214 1.00 89.19 70 LYS A O 1
ATOM 590 N N . LYS A 1 71 ? -9.244 8.232 17.025 1.00 87.38 71 LYS A N 1
ATOM 591 C CA . LYS A 1 71 ? -10.188 9.299 16.633 1.00 87.38 71 LYS A CA 1
ATOM 592 C C . LYS A 1 71 ? -10.703 9.092 15.190 1.00 87.38 71 LYS A C 1
ATOM 594 O O . LYS A 1 71 ? -10.369 9.894 14.315 1.00 87.38 71 LYS A O 1
ATOM 599 N N . PRO A 1 72 ? -11.532 8.064 14.930 1.00 77.75 72 PRO A N 1
ATOM 600 C CA . PRO A 1 72 ? -11.852 7.635 13.565 1.00 77.75 72 PRO A CA 1
ATOM 601 C C . PRO A 1 72 ? -12.681 8.658 12.773 1.00 77.75 72 PRO A C 1
ATOM 603 O O . PRO A 1 72 ? -12.462 8.839 11.581 1.00 77.75 72 PRO A O 1
ATOM 606 N N . TYR A 1 73 ? -13.568 9.403 13.439 1.00 75.56 73 TYR A N 1
ATOM 607 C CA . TYR A 1 73 ? -14.530 10.328 12.813 1.00 75.56 73 TYR A CA 1
ATOM 608 C C . TYR A 1 73 ? -13.919 11.580 12.156 1.00 75.56 73 TYR A C 1
ATOM 610 O O . TYR A 1 73 ? -14.651 12.409 11.626 1.00 75.56 73 TYR A O 1
ATOM 618 N N . LYS A 1 74 ? -12.599 11.782 12.257 1.00 78.88 74 LYS A N 1
ATOM 619 C CA . LYS A 1 74 ? -11.918 13.008 11.799 1.00 78.88 74 LYS A CA 1
ATOM 620 C C . LYS A 1 74 ? -11.096 12.834 10.526 1.00 78.88 74 LYS A C 1
ATOM 622 O O . LYS A 1 74 ? -10.452 13.790 10.106 1.00 78.88 74 LYS A O 1
ATOM 627 N N . ILE A 1 75 ? -11.049 11.633 9.964 1.00 82.56 75 ILE A N 1
ATOM 628 C CA . ILE A 1 75 ? -10.107 11.305 8.896 1.00 82.56 75 ILE A CA 1
ATOM 629 C C . ILE A 1 75 ? -10.872 10.834 7.672 1.00 82.56 75 ILE A C 1
ATOM 631 O O . ILE A 1 75 ? -11.803 10.041 7.779 1.00 82.56 75 ILE A O 1
ATOM 635 N N . ASP A 1 76 ? -10.437 11.335 6.523 1.00 87.19 76 ASP A N 1
ATOM 636 C CA . ASP A 1 76 ? -10.931 10.946 5.211 1.00 87.19 76 ASP A CA 1
ATOM 637 C C . ASP A 1 76 ? -10.818 9.418 5.001 1.00 87.19 76 ASP A C 1
ATOM 639 O O . ASP A 1 76 ? -9.724 8.860 5.170 1.00 87.19 76 ASP A O 1
ATOM 643 N N . PRO A 1 77 ? -11.915 8.729 4.626 1.00 88.38 77 PRO A N 1
ATOM 644 C CA . PRO A 1 77 ? -11.887 7.316 4.263 1.00 88.38 77 PRO A CA 1
ATOM 645 C C . PRO A 1 77 ? -10.819 6.965 3.221 1.00 88.38 77 PRO A C 1
ATOM 647 O O . PRO A 1 77 ? -10.205 5.900 3.321 1.00 88.38 77 PRO A O 1
ATOM 650 N N . GLU A 1 78 ? -10.528 7.849 2.256 1.00 90.00 78 GLU A N 1
ATOM 651 C CA . GLU A 1 78 ? -9.470 7.574 1.275 1.00 90.00 78 GLU A CA 1
ATOM 652 C C . GLU A 1 78 ? -8.079 7.498 1.925 1.00 90.00 78 GLU A C 1
ATOM 654 O O . GLU A 1 78 ? -7.259 6.653 1.548 1.00 90.00 78 GLU A O 1
ATOM 659 N N . CYS A 1 79 ? -7.800 8.354 2.911 1.00 90.81 79 CYS A N 1
ATOM 660 C CA . CYS A 1 79 ? -6.547 8.328 3.665 1.00 90.81 79 CYS A CA 1
ATOM 661 C C . CYS A 1 79 ? -6.418 7.028 4.465 1.00 90.81 79 CYS A C 1
ATOM 663 O O . CYS A 1 79 ? -5.366 6.388 4.434 1.00 90.81 79 CYS A O 1
ATOM 665 N N . PHE A 1 80 ? -7.503 6.594 5.112 1.00 93.31 80 PHE A N 1
ATOM 666 C CA . PHE A 1 80 ? -7.555 5.310 5.811 1.00 93.31 80 PHE A CA 1
ATOM 667 C C . PHE A 1 80 ? -7.249 4.132 4.871 1.00 93.31 80 PHE A C 1
ATOM 669 O O . PHE A 1 80 ? -6.384 3.305 5.176 1.00 93.31 80 PHE A O 1
ATOM 676 N N . LEU A 1 81 ? -7.896 4.077 3.703 1.00 94.25 81 LEU A N 1
ATOM 677 C CA . LEU A 1 81 ? -7.646 3.026 2.712 1.00 94.25 81 LEU A CA 1
ATOM 678 C C . LEU A 1 81 ? -6.198 3.040 2.218 1.00 94.25 81 LEU A C 1
ATOM 680 O O . LEU A 1 81 ? -5.591 1.981 2.085 1.00 94.25 81 LEU A O 1
ATOM 684 N N . THR A 1 82 ? -5.627 4.229 2.015 1.00 95.31 82 THR A N 1
ATOM 685 C CA . THR A 1 82 ? -4.235 4.400 1.575 1.00 95.31 82 THR A CA 1
ATOM 686 C C . THR A 1 82 ? -3.253 3.824 2.594 1.00 95.31 82 THR A C 1
ATOM 688 O O . THR A 1 82 ? -2.377 3.038 2.233 1.00 95.31 82 THR A O 1
ATOM 691 N N . TRP A 1 83 ? -3.409 4.171 3.875 1.00 96.06 83 TRP A N 1
ATOM 692 C CA . TRP A 1 83 ? -2.518 3.680 4.929 1.00 96.06 83 TRP A CA 1
ATOM 693 C C . TRP A 1 83 ? -2.661 2.178 5.137 1.00 96.06 83 TRP A C 1
ATOM 695 O O . TRP A 1 83 ? -1.659 1.474 5.201 1.00 96.06 83 TRP A O 1
ATOM 705 N N . THR A 1 84 ? -3.895 1.679 5.202 1.00 96.81 84 THR A N 1
ATOM 706 C CA . THR A 1 84 ? -4.142 0.245 5.393 1.00 96.81 84 THR A CA 1
ATOM 707 C C . THR A 1 84 ? -3.669 -0.587 4.201 1.00 96.81 84 THR A C 1
ATOM 709 O O . THR A 1 84 ? -3.076 -1.636 4.422 1.00 96.81 84 THR A O 1
ATOM 712 N N . SER A 1 85 ? -3.824 -0.107 2.958 1.00 96.31 85 SER A N 1
ATOM 713 C CA . SER A 1 85 ? -3.279 -0.781 1.765 1.00 96.31 85 SER A CA 1
ATOM 714 C C . SER A 1 85 ? -1.769 -0.891 1.861 1.00 96.31 85 SER A C 1
ATOM 716 O O . SER A 1 85 ? -1.229 -1.975 1.702 1.00 96.31 85 SER A O 1
ATOM 718 N N . ALA A 1 86 ? -1.085 0.219 2.142 1.00 97.06 86 ALA A N 1
ATOM 719 C CA . ALA A 1 86 ? 0.370 0.226 2.187 1.00 97.06 86 ALA A CA 1
ATOM 720 C C . ALA A 1 86 ? 0.931 -0.664 3.302 1.00 97.06 86 ALA A C 1
ATOM 722 O O . ALA A 1 86 ? 1.919 -1.357 3.080 1.00 97.06 86 ALA A O 1
ATOM 723 N N . ILE A 1 87 ? 0.293 -0.683 4.479 1.00 97.69 87 ILE A N 1
ATOM 724 C CA . ILE A 1 87 ? 0.697 -1.583 5.566 1.00 97.69 87 ILE A CA 1
ATOM 725 C C . ILE A 1 87 ? 0.566 -3.041 5.124 1.00 97.69 87 ILE A C 1
ATOM 727 O O . ILE A 1 87 ? 1.508 -3.798 5.319 1.00 97.69 87 ILE A O 1
ATOM 731 N N . LEU A 1 88 ? -0.561 -3.417 4.513 1.00 97.44 88 LEU A N 1
ATOM 732 C CA . LEU A 1 88 ? -0.843 -4.803 4.132 1.00 97.44 88 LEU A CA 1
ATOM 733 C C . LEU A 1 88 ? -0.057 -5.277 2.904 1.00 97.44 88 LEU A C 1
ATOM 735 O O . LEU A 1 88 ? 0.270 -6.454 2.831 1.00 97.44 88 LEU A O 1
ATOM 739 N N . LEU A 1 89 ? 0.278 -4.378 1.974 1.00 96.81 89 LEU A N 1
ATOM 740 C CA . LEU A 1 89 ? 1.179 -4.678 0.856 1.00 96.81 89 LEU A CA 1
ATOM 741 C C . LEU A 1 89 ? 2.597 -4.996 1.350 1.00 96.81 89 LEU A C 1
ATOM 743 O O . LEU A 1 89 ? 3.244 -5.891 0.825 1.00 96.81 89 LEU A O 1
ATOM 747 N N . ILE A 1 90 ? 3.074 -4.274 2.371 1.00 97.12 90 ILE A N 1
ATOM 748 C CA . ILE A 1 90 ? 4.428 -4.450 2.923 1.00 97.12 90 ILE A CA 1
ATOM 749 C C . ILE A 1 90 ? 4.479 -5.592 3.950 1.00 97.12 90 ILE A C 1
ATOM 751 O O . ILE A 1 90 ? 5.467 -6.316 4.023 1.00 97.12 90 ILE A O 1
ATOM 755 N N . ASN A 1 91 ? 3.447 -5.731 4.782 1.00 96.69 91 ASN A N 1
ATOM 756 C CA . ASN A 1 91 ? 3.360 -6.749 5.822 1.00 96.69 91 ASN A CA 1
ATOM 757 C C . ASN A 1 91 ? 1.916 -7.279 5.934 1.00 96.69 91 ASN A C 1
ATOM 759 O O . ASN A 1 91 ? 1.099 -6.696 6.660 1.00 96.69 91 ASN A O 1
ATOM 763 N N . PRO A 1 92 ? 1.588 -8.383 5.242 1.00 96.00 92 PRO A N 1
ATOM 764 C CA . PRO A 1 92 ? 0.233 -8.931 5.218 1.00 96.00 92 PRO A CA 1
ATOM 765 C C . PRO A 1 92 ? -0.200 -9.568 6.548 1.00 96.00 92 PRO A C 1
ATOM 767 O O . PRO A 1 92 ? -1.396 -9.740 6.768 1.00 96.00 92 PRO A O 1
ATOM 770 N N . GLU A 1 93 ? 0.727 -9.848 7.468 1.00 96.56 93 GLU A N 1
ATOM 771 C CA . GLU A 1 93 ? 0.453 -10.536 8.742 1.00 96.56 93 GLU A CA 1
ATOM 772 C C . GLU A 1 93 ? -0.153 -9.617 9.824 1.00 96.56 93 GLU A C 1
ATOM 774 O O . GLU A 1 93 ? -0.420 -10.034 10.953 1.00 96.56 93 GLU A O 1
ATOM 779 N N . VAL A 1 94 ? -0.369 -8.329 9.530 1.00 96.06 94 VAL A N 1
ATOM 780 C CA . VAL A 1 94 ? -0.888 -7.364 10.513 1.00 96.06 94 VAL A CA 1
ATOM 781 C C . VAL A 1 94 ? -2.413 -7.485 10.648 1.00 96.06 94 VAL A C 1
ATOM 783 O O . VAL A 1 94 ? -3.174 -6.663 10.133 1.00 96.06 94 VAL A O 1
ATOM 786 N N . GLU A 1 95 ? -2.873 -8.469 11.425 1.00 96.31 95 GLU A N 1
ATOM 787 C CA . GLU A 1 95 ? -4.303 -8.762 11.658 1.00 96.31 95 GLU A CA 1
ATOM 788 C C . GLU A 1 95 ? -5.123 -7.544 12.100 1.00 96.31 95 GLU A C 1
ATOM 790 O O . GLU A 1 95 ? -6.264 -7.352 11.689 1.00 96.31 95 GLU A O 1
ATOM 795 N N . THR A 1 96 ? -4.546 -6.676 12.935 1.00 95.50 96 THR A N 1
ATOM 796 C CA . THR A 1 96 ? -5.245 -5.477 13.427 1.00 95.50 96 THR A CA 1
ATOM 797 C C . THR A 1 96 ? -5.658 -4.539 12.289 1.00 95.50 96 THR A C 1
ATOM 799 O O . THR A 1 96 ? -6.658 -3.835 12.417 1.00 95.50 96 THR A O 1
ATOM 802 N N . VAL A 1 97 ? -4.890 -4.508 11.197 1.00 96.50 97 VAL A N 1
ATOM 803 C CA . VAL A 1 97 ? -5.186 -3.678 10.025 1.00 96.50 97 VAL A CA 1
ATOM 804 C C . VAL A 1 97 ? -6.225 -4.353 9.134 1.00 96.50 97 VAL A C 1
ATOM 806 O O . VAL A 1 97 ? -7.121 -3.659 8.659 1.00 96.50 97 VAL A O 1
ATOM 809 N N . TRP A 1 98 ? -6.172 -5.681 8.983 1.00 96.56 98 TRP A N 1
ATOM 810 C CA . TRP A 1 98 ? -7.237 -6.449 8.327 1.00 96.56 98 TRP A CA 1
ATOM 811 C C . TRP A 1 98 ? -8.583 -6.277 9.023 1.00 96.56 98 TRP A C 1
ATOM 813 O O . TRP A 1 98 ? -9.552 -5.917 8.374 1.00 96.56 98 TRP A O 1
ATOM 823 N N . ASN A 1 99 ? -8.627 -6.426 10.348 1.00 95.06 99 ASN A N 1
ATOM 824 C CA . ASN A 1 99 ? -9.854 -6.298 11.141 1.00 95.06 99 ASN A CA 1
ATOM 825 C C . ASN A 1 99 ? -10.470 -4.889 11.117 1.00 95.06 99 ASN A C 1
ATOM 827 O O . ASN A 1 99 ? -11.608 -4.709 11.544 1.00 95.06 99 ASN A O 1
ATOM 831 N N . ALA A 1 100 ? -9.701 -3.876 10.715 1.00 92.38 100 ALA A N 1
ATOM 832 C CA . ALA A 1 100 ? -10.185 -2.507 10.606 1.00 92.38 100 ALA A CA 1
ATOM 833 C C . ALA A 1 100 ? -10.780 -2.184 9.226 1.00 92.38 100 ALA A C 1
ATOM 835 O O . ALA A 1 100 ? -11.481 -1.176 9.120 1.00 92.38 100 ALA A O 1
ATOM 836 N N . ARG A 1 101 ? -10.448 -2.971 8.195 1.00 87.38 101 ARG A N 1
ATOM 837 C CA . ARG A 1 101 ? -10.980 -2.842 6.833 1.00 87.38 101 ARG A CA 1
ATOM 838 C C . ARG A 1 101 ? -12.338 -3.513 6.709 1.00 87.38 101 ARG A C 1
ATOM 840 O O . ARG A 1 101 ? -13.166 -2.933 5.977 1.00 87.38 101 ARG A O 1
#

pLDDT: mean 92.13, std 7.44, range [60.16, 97.69]

Organism: Araneus ventricosus (NCBI:txid182803)

Radius of gyration: 13.47 Å; Cα contacts (8 Å, |Δi|>4): 106; chains: 1; bounding box: 35×25×36 Å

Sequence (101 aa):
MDVLAERILLDLRNTFKKDPLIDEFDVLPVHESVSNKCPVIHVDHKIALEDWCVKHVYVYAYSKFFAWRKKPYKIDPECFLTWTSAILLINPEVETVWNAR

Nearest PDB structures (foldseek):
  6o60-assembly1_A  TM=9.519E-01  e=1.149E-08  Homo sapiens
  6j7x-assembly1_A  TM=9.466E-01  e=3.263E-08  Homo sapiens
  6j7f-assembly1_A  TM=9.451E-01  e=3.922E-08  Homo sapiens
  6j74-assembly1_A  TM=9.395E-01  e=5.668E-08  Homo sapiens
  6j6x-assembly1_A  TM=9.184E-01  e=5.013E-08  Homo sapiens

Solvent-accessible surface area (backbone atoms only — not comparable to full-atom values): 5945 Å² total; per-residue (Å²): 110,68,71,57,31,52,48,50,5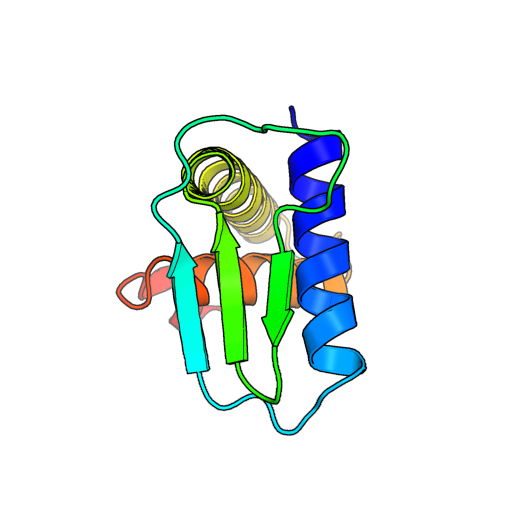1,49,52,47,53,51,47,50,73,72,43,79,71,57,79,47,80,50,72,42,95,38,82,65,85,90,57,101,63,76,55,64,45,76,56,95,46,35,38,31,37,33,44,62,49,48,67,54,36,42,52,50,28,50,54,50,50,58,53,34,75,77,50,58,94,79,58,60,67,68,58,53,51,50,27,49,48,51,39,41,75,77,44,70,83,48,57,74,55,59,79,70,109